Protein AF-A0A4Q2YA70-F1 (afdb_monomer)

Secondary structure (DSSP, 8-state):
--HHHHHHHHHHHHHHHHHHHHHHHHSTT-TTTT-HHHHHHHHHHHHHHHHHHHHHHHH----SHHHHHHHHT-

Radius of gyration: 14.26 Å; Cα contacts (8 Å, |Δi|>4): 77; chains: 1; bounding box: 33×19×46 Å

Structure (mmCIF, N/CA/C/O backbone):
data_AF-A0A4Q2YA70-F1
#
_entry.id   AF-A0A4Q2YA70-F1
#
loop_
_atom_site.group_PDB
_atom_site.id
_atom_site.type_symbol
_atom_site.label_atom_id
_atom_site.label_alt_id
_atom_site.label_comp_id
_atom_site.label_asym_id
_atom_site.label_entity_id
_atom_site.label_seq_id
_atom_site.pdbx_PDB_ins_code
_atom_site.Cartn_x
_atom_site.Cartn_y
_atom_site.Cartn_z
_atom_site.occupancy
_atom_site.B_iso_or_equiv
_atom_site.auth_seq_id
_atom_site.auth_comp_id
_atom_site.auth_asym_id
_atom_site.auth_atom_id
_atom_site.pdbx_PDB_model_num
ATOM 1 N N . MET A 1 1 ? 21.137 -5.209 -3.664 1.00 70.56 1 MET A N 1
ATOM 2 C CA . MET A 1 1 ? 19.982 -6.035 -3.244 1.00 70.56 1 MET A CA 1
ATOM 3 C C . MET A 1 1 ? 19.240 -6.454 -4.504 1.00 70.56 1 MET A C 1
ATOM 5 O O . MET A 1 1 ? 19.162 -5.643 -5.415 1.00 70.56 1 MET A O 1
ATOM 9 N N . ASN A 1 2 ? 18.793 -7.706 -4.609 1.00 94.50 2 ASN A N 1
ATOM 10 C CA . ASN A 1 2 ? 18.067 -8.190 -5.790 1.00 94.50 2 A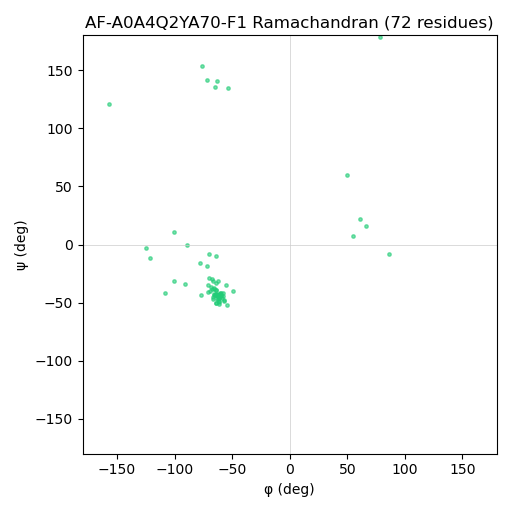SN A CA 1
ATOM 11 C C . ASN A 1 2 ? 16.709 -7.447 -5.915 1.00 94.50 2 ASN A C 1
ATOM 13 O O . ASN A 1 2 ? 16.042 -7.322 -4.883 1.00 94.50 2 ASN A O 1
ATOM 17 N N . PRO A 1 3 ? 16.287 -6.977 -7.112 1.00 95.62 3 PRO A N 1
ATOM 18 C CA . PRO A 1 3 ? 14.985 -6.332 -7.318 1.00 95.62 3 PRO A CA 1
ATOM 19 C C . PRO A 1 3 ? 13.796 -7.115 -6.747 1.00 95.62 3 PRO A C 1
ATOM 21 O O . PRO A 1 3 ? 12.942 -6.519 -6.100 1.00 95.62 3 PRO A O 1
ATOM 24 N N . TYR A 1 4 ? 13.779 -8.446 -6.870 1.00 96.69 4 TYR A N 1
ATOM 25 C CA . TYR A 1 4 ? 12.714 -9.287 -6.307 1.00 96.69 4 TYR A CA 1
ATOM 26 C C . TYR A 1 4 ? 12.661 -9.225 -4.777 1.00 96.69 4 TYR A C 1
ATOM 28 O O . TYR A 1 4 ? 11.586 -9.182 -4.185 1.00 96.69 4 TYR A O 1
ATOM 36 N N . LEU A 1 5 ? 13.827 -9.187 -4.123 1.00 97.81 5 LEU A N 1
ATOM 37 C CA . LEU A 1 5 ? 13.899 -9.045 -2.669 1.00 97.81 5 LEU A CA 1
ATOM 38 C C . LEU A 1 5 ? 13.485 -7.634 -2.233 1.00 97.81 5 LEU A C 1
ATOM 40 O O . LEU A 1 5 ? 12.850 -7.479 -1.196 1.00 97.81 5 LEU A O 1
ATOM 44 N N . ALA A 1 6 ? 13.807 -6.614 -3.031 1.00 97.88 6 ALA A N 1
ATOM 45 C CA . ALA A 1 6 ? 13.328 -5.253 -2.814 1.00 97.88 6 ALA A CA 1
ATOM 46 C C . ALA A 1 6 ? 11.799 -5.155 -2.912 1.00 97.88 6 ALA A C 1
ATOM 48 O O . ALA A 1 6 ? 11.183 -4.611 -2.002 1.00 97.88 6 ALA A O 1
ATOM 49 N N . GLU A 1 7 ? 11.183 -5.736 -3.939 1.00 98.25 7 GLU A N 1
ATOM 50 C CA . GLU A 1 7 ? 9.721 -5.791 -4.073 1.00 98.25 7 GLU A CA 1
ATOM 51 C C . GLU A 1 7 ? 9.065 -6.537 -2.902 1.00 98.25 7 GLU A C 1
ATOM 53 O O . GLU A 1 7 ? 8.075 -6.067 -2.338 1.00 98.25 7 GLU A O 1
ATOM 58 N N . PHE A 1 8 ? 9.655 -7.657 -2.464 1.00 98.19 8 PHE A N 1
ATOM 59 C CA . PHE A 1 8 ? 9.179 -8.395 -1.294 1.00 98.19 8 PHE A CA 1
ATOM 60 C C . PHE A 1 8 ? 9.245 -7.554 -0.011 1.00 98.19 8 PHE A C 1
ATOM 62 O O . PHE A 1 8 ? 8.245 -7.428 0.694 1.00 98.19 8 PHE A O 1
ATOM 69 N N . VAL A 1 9 ? 10.398 -6.944 0.282 1.00 98.12 9 VAL A N 1
ATOM 70 C CA . VAL A 1 9 ? 10.589 -6.113 1.483 1.00 98.12 9 VAL A CA 1
ATOM 71 C C . VAL A 1 9 ? 9.694 -4.874 1.446 1.00 98.12 9 VAL A C 1
ATOM 73 O O . VAL A 1 9 ? 9.056 -4.555 2.446 1.00 98.12 9 VAL A O 1
ATOM 76 N N . GLY A 1 10 ? 9.598 -4.192 0.304 1.00 98.19 10 GLY A N 1
ATOM 77 C CA . GLY A 1 10 ? 8.730 -3.027 0.149 1.00 98.19 10 GLY A CA 1
ATOM 78 C C . GLY A 1 10 ? 7.255 -3.382 0.341 1.00 98.19 1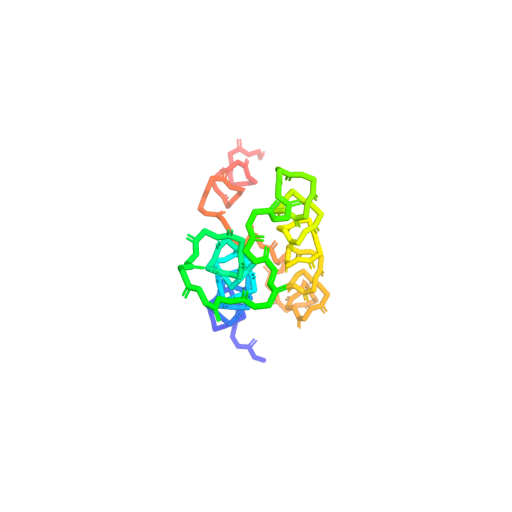0 GLY A C 1
ATOM 79 O O . GLY A 1 10 ? 6.548 -2.704 1.084 1.00 98.19 10 GLY A O 1
ATOM 80 N N . THR A 1 11 ? 6.800 -4.494 -0.241 1.00 98.31 11 THR A N 1
ATOM 81 C CA . THR A 1 11 ? 5.420 -4.969 -0.064 1.00 98.31 11 THR A CA 1
ATOM 82 C C . THR A 1 11 ? 5.162 -5.380 1.387 1.00 98.31 11 THR A C 1
ATOM 84 O O . THR A 1 11 ? 4.104 -5.074 1.933 1.00 98.31 11 THR A O 1
ATOM 87 N N . ALA A 1 12 ? 6.136 -6.003 2.059 1.00 98.38 12 ALA A N 1
ATOM 88 C CA . ALA A 1 12 ? 6.031 -6.325 3.479 1.00 98.38 12 ALA A CA 1
ATOM 89 C C . ALA A 1 12 ? 5.875 -5.063 4.345 1.00 98.38 12 ALA A C 1
ATOM 91 O O . ALA A 1 12 ? 5.022 -5.046 5.228 1.00 98.38 12 ALA A O 1
ATOM 92 N N . ILE A 1 13 ? 6.631 -3.991 4.067 1.00 98.38 13 ILE A N 1
ATOM 93 C CA . ILE A 1 13 ? 6.483 -2.691 4.749 1.00 98.38 13 ILE A CA 1
ATOM 94 C C . ILE A 1 13 ? 5.083 -2.115 4.511 1.00 98.38 13 ILE A C 1
ATOM 96 O O . ILE A 1 13 ? 4.404 -1.746 5.472 1.00 98.38 13 ILE A O 1
ATOM 100 N N . LEU A 1 14 ? 4.638 -2.071 3.250 1.00 98.44 14 LEU A N 1
ATOM 101 C CA . LEU A 1 14 ? 3.316 -1.573 2.869 1.00 98.44 14 LEU A CA 1
ATOM 102 C C . LEU A 1 14 ? 2.204 -2.302 3.632 1.00 98.44 14 LEU A C 1
ATOM 104 O O . LEU A 1 14 ? 1.362 -1.664 4.259 1.00 98.44 14 LEU A O 1
ATOM 108 N N . ILE A 1 15 ? 2.216 -3.634 3.612 1.00 98.44 15 ILE A N 1
ATOM 109 C CA . ILE A 1 15 ? 1.170 -4.449 4.232 1.00 98.44 15 ILE A CA 1
ATOM 110 C C . ILE A 1 15 ? 1.243 -4.391 5.758 1.00 98.44 15 ILE A C 1
ATOM 112 O O . ILE A 1 15 ? 0.202 -4.277 6.401 1.00 98.44 15 ILE A O 1
ATOM 116 N N . LEU A 1 16 ? 2.439 -4.422 6.352 1.00 98.50 16 LEU A N 1
ATOM 117 C CA . LEU A 1 16 ? 2.598 -4.344 7.805 1.00 98.50 16 LEU A CA 1
ATOM 118 C C . LEU A 1 16 ? 2.045 -3.023 8.354 1.00 98.50 16 LEU A C 1
ATOM 120 O O . LEU A 1 16 ? 1.301 -3.026 9.333 1.00 98.50 16 LEU A O 1
ATOM 124 N N . LEU A 1 17 ? 2.374 -1.900 7.712 1.00 98.44 17 LEU A N 1
ATOM 125 C CA . LEU A 1 17 ? 1.924 -0.578 8.145 1.00 98.44 17 LEU A CA 1
ATOM 126 C C . LEU A 1 17 ? 0.456 -0.315 7.769 1.00 98.44 17 LEU A C 1
ATOM 128 O O . LEU A 1 17 ? -0.312 0.160 8.605 1.00 98.44 17 LEU A O 1
ATOM 132 N N . GLY A 1 18 ? 0.044 -0.670 6.548 1.00 98.25 18 GLY A N 1
ATOM 133 C CA . GLY A 1 18 ? -1.327 -0.504 6.058 1.00 98.25 18 GLY A CA 1
ATOM 134 C C . GLY A 1 18 ? -2.340 -1.341 6.842 1.00 98.25 18 GLY A C 1
ATOM 135 O O . GLY A 1 18 ? -3.314 -0.813 7.381 1.00 98.25 18 GLY A O 1
ATOM 136 N N 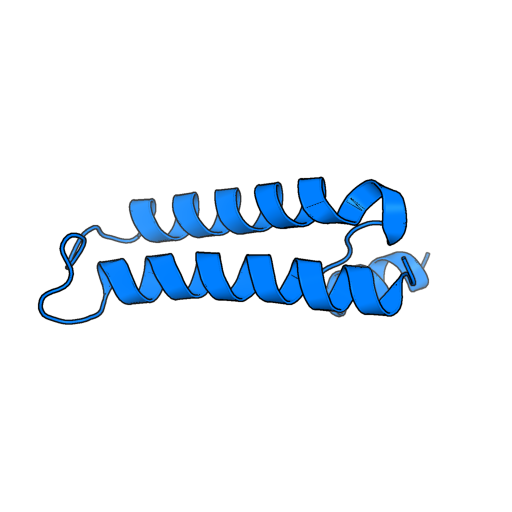. ASN A 1 19 ? -2.084 -2.640 7.020 1.00 98.38 19 ASN A N 1
ATOM 137 C CA . ASN A 1 19 ? -2.942 -3.467 7.874 1.00 98.38 19 ASN A CA 1
ATOM 138 C C . ASN A 1 19 ? -2.783 -3.105 9.355 1.00 98.38 19 ASN A C 1
ATOM 140 O O . ASN A 1 19 ? -3.743 -3.234 10.112 1.00 98.38 19 ASN A O 1
ATOM 144 N N . GLY A 1 20 ? -1.615 -2.607 9.770 1.00 98.19 20 GLY A N 1
ATOM 145 C CA . GLY A 1 20 ? -1.379 -2.104 11.121 1.00 98.19 20 GLY A CA 1
ATOM 146 C C . GLY A 1 20 ? -2.305 -0.944 11.491 1.00 98.19 20 GLY A C 1
ATOM 147 O O . GLY A 1 20 ? -2.889 -0.958 12.575 1.00 98.19 20 GLY A O 1
ATOM 148 N N . VAL A 1 21 ? -2.519 0.026 10.590 1.00 98.38 21 VAL A N 1
ATOM 149 C CA . VAL A 1 21 ? -3.471 1.119 10.854 1.00 98.38 21 VAL A CA 1
ATOM 150 C C . VAL A 1 21 ? -4.919 0.625 10.886 1.00 98.38 21 VAL A C 1
ATOM 152 O O . VAL A 1 21 ? -5.692 1.064 11.736 1.00 98.38 21 VAL A O 1
ATOM 15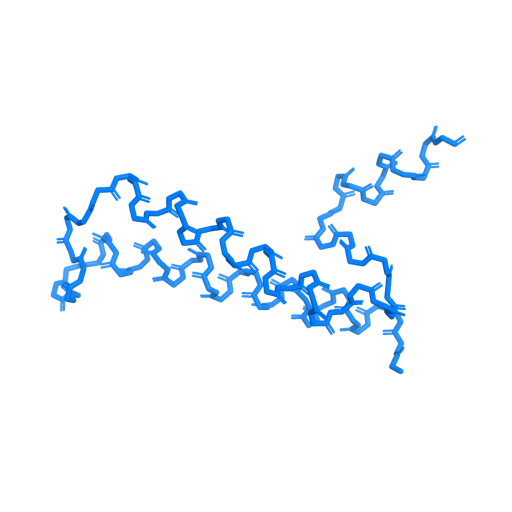5 N N . VAL A 1 22 ? -5.283 -0.344 10.039 1.00 98.31 22 VAL A N 1
ATOM 156 C CA . VAL A 1 22 ? -6.617 -0.969 10.078 1.00 98.31 22 VAL A CA 1
ATOM 157 C C . VAL A 1 22 ? -6.825 -1.693 11.407 1.00 98.31 22 VAL A C 1
ATOM 159 O O . VAL A 1 22 ? -7.834 -1.472 12.072 1.00 98.31 22 VAL A O 1
ATOM 162 N N . ALA A 1 23 ? -5.849 -2.489 11.844 1.00 98.12 23 ALA A N 1
ATOM 163 C CA . ALA A 1 23 ? -5.876 -3.164 13.136 1.00 98.12 23 ALA A CA 1
ATOM 164 C C . ALA A 1 23 ? -5.977 -2.158 14.293 1.00 98.12 23 ALA A C 1
ATOM 166 O O . ALA A 1 23 ? -6.778 -2.350 15.204 1.00 98.12 23 ALA A O 1
ATOM 167 N N . ASN A 1 24 ? -5.235 -1.048 14.227 1.00 98.00 24 ASN A N 1
ATOM 168 C CA . ASN A 1 24 ? -5.312 0.020 15.218 1.00 98.00 24 ASN A CA 1
ATOM 169 C C . ASN A 1 24 ? -6.698 0.679 15.281 1.00 98.00 24 ASN A C 1
ATOM 171 O O . ASN A 1 24 ? -7.089 1.112 16.357 1.00 98.00 24 ASN A O 1
ATOM 175 N N . VAL A 1 25 ? -7.450 0.756 14.182 1.00 98.38 25 VAL A N 1
ATOM 176 C CA . VAL A 1 25 ? -8.772 1.408 14.166 1.00 98.38 25 VAL A CA 1
ATOM 177 C C . VAL A 1 25 ? -9.922 0.439 14.458 1.00 98.38 25 VAL A C 1
ATOM 179 O O . VAL A 1 25 ? -10.911 0.839 15.075 1.00 98.38 25 VAL A O 1
ATOM 182 N N . VAL A 1 26 ? -9.806 -0.820 14.032 1.00 97.94 26 VAL A N 1
ATOM 183 C CA . VAL A 1 26 ? -10.914 -1.790 14.032 1.00 97.94 26 VAL A CA 1
ATOM 184 C C . VAL A 1 26 ? -10.863 -2.759 15.215 1.00 97.94 26 VAL A C 1
ATOM 186 O O . VAL A 1 26 ? -11.915 -3.201 15.676 1.00 97.94 26 VAL A O 1
ATOM 189 N N . LEU A 1 27 ? -9.678 -3.112 15.729 1.00 98.00 27 LEU A N 1
ATOM 190 C CA . LEU A 1 27 ? -9.595 -4.064 16.838 1.00 98.00 27 LEU A CA 1
ATOM 191 C C . LEU A 1 27 ? -10.086 -3.447 18.147 1.00 98.00 27 LEU A C 1
ATOM 193 O O . LEU A 1 27 ? -9.790 -2.304 18.488 1.00 98.00 27 LEU A O 1
ATOM 197 N N . ASN A 1 28 ? -10.792 -4.261 18.928 1.00 96.88 28 ASN A N 1
ATOM 198 C CA . ASN A 1 28 ? -11.179 -3.882 20.277 1.00 96.88 28 ASN A CA 1
ATOM 199 C C . ASN A 1 28 ? -9.941 -3.676 21.155 1.00 96.88 28 ASN A C 1
ATOM 201 O O . ASN A 1 28 ? -9.002 -4.471 21.107 1.00 96.88 28 ASN A O 1
ATOM 205 N N . ARG A 1 29 ? -9.990 -2.657 22.020 1.00 96.12 29 ARG A N 1
ATOM 206 C CA . ARG A 1 29 ? -8.924 -2.318 22.983 1.00 96.12 29 ARG A CA 1
ATOM 207 C C . ARG A 1 29 ? -7.613 -1.842 22.342 1.00 96.12 29 ARG A C 1
ATOM 209 O O . ARG A 1 29 ? -6.592 -1.789 23.028 1.00 96.12 29 ARG A O 1
ATOM 216 N N . SER A 1 30 ? -7.618 -1.458 21.067 1.00 96.75 30 SER A N 1
ATOM 217 C CA . SER A 1 30 ? -6.533 -0.657 20.502 1.00 96.75 30 SER A CA 1
ATOM 218 C C . SER A 1 30 ? -6.667 0.802 20.958 1.00 96.75 30 SER A C 1
ATOM 220 O O . SER A 1 30 ? -7.760 1.295 21.237 1.00 96.75 30 SER A O 1
ATOM 222 N N . LYS A 1 31 ? -5.550 1.534 21.018 1.00 95.62 31 LYS A N 1
ATOM 223 C CA . LYS A 1 31 ? -5.587 2.961 21.384 1.00 95.62 31 LYS A CA 1
ATOM 224 C C . LYS A 1 31 ? -6.188 3.856 20.297 1.00 95.62 31 LYS A C 1
ATOM 226 O O . LYS A 1 31 ? -6.573 4.978 20.600 1.00 95.62 31 LYS A O 1
ATOM 231 N N . GLY A 1 32 ? -6.249 3.378 19.056 1.00 94.94 32 GLY A N 1
ATOM 232 C CA . GLY A 1 32 ? -6.886 4.074 17.941 1.00 94.94 32 GLY A CA 1
ATOM 233 C C . GLY A 1 32 ? -8.285 3.573 17.599 1.00 94.94 32 GLY A C 1
ATOM 234 O O . GLY A 1 32 ? -8.783 3.935 16.532 1.00 94.94 32 GLY A O 1
ATOM 235 N N . GLN A 1 33 ? -8.899 2.730 18.442 1.00 97.81 33 GLN A N 1
ATOM 236 C CA . GLN A 1 33 ? -10.210 2.147 18.162 1.00 97.81 33 GLN A CA 1
ATOM 237 C C . GLN A 1 33 ? -11.231 3.246 17.836 1.00 97.81 33 GLN A C 1
ATOM 239 O O . GLN A 1 33 ? -11.306 4.253 18.538 1.00 97.81 33 GLN A O 1
ATOM 244 N N . ASN A 1 34 ? -12.028 3.047 16.782 1.00 97.19 34 ASN A N 1
ATOM 245 C CA . ASN A 1 34 ? -12.992 4.032 16.273 1.00 97.19 34 ASN A CA 1
ATOM 246 C C . ASN A 1 34 ? -12.363 5.358 15.790 1.00 97.19 34 ASN A C 1
ATOM 248 O O . ASN A 1 34 ? -13.064 6.358 15.665 1.00 97.19 34 ASN A O 1
ATOM 252 N N . GLY A 1 35 ? -11.071 5.373 15.439 1.00 95.81 35 GLY A N 1
ATOM 253 C CA . GLY A 1 35 ? -10.395 6.530 14.830 1.00 95.81 35 GLY A CA 1
ATOM 254 C C . GLY A 1 35 ? -10.921 6.935 13.442 1.00 95.81 35 GLY A C 1
ATOM 255 O O . GLY A 1 35 ? -10.581 8.000 12.933 1.00 95.81 35 GLY A O 1
ATOM 256 N N . GLY A 1 36 ? -11.777 6.110 12.832 1.00 96.00 36 GLY A N 1
ATOM 257 C CA . GLY A 1 36 ? -12.482 6.425 11.594 1.00 96.00 36 GLY A CA 1
ATOM 258 C C . GLY A 1 36 ? -11.640 6.279 10.324 1.00 96.00 36 GLY A C 1
ATOM 259 O O . GLY A 1 36 ? -10.459 5.929 10.339 1.00 96.00 36 GLY A O 1
ATOM 260 N N . TRP A 1 37 ? -12.286 6.538 9.187 1.00 95.94 37 TRP A N 1
ATOM 261 C CA . TRP A 1 37 ? -11.719 6.274 7.864 1.00 95.94 37 TRP A CA 1
ATOM 262 C C . TRP A 1 37 ? -10.513 7.164 7.532 1.00 95.94 37 TRP A C 1
ATOM 264 O O . TRP A 1 37 ? -9.602 6.700 6.856 1.00 95.94 37 TRP A O 1
ATOM 274 N N . MET A 1 38 ? -10.466 8.401 8.041 1.00 97.56 38 MET A N 1
ATOM 275 C CA . MET A 1 38 ? -9.372 9.344 7.772 1.00 97.56 38 MET A CA 1
ATOM 276 C C . MET A 1 38 ? -8.029 8.846 8.323 1.00 97.56 38 MET A C 1
ATOM 278 O O . MET A 1 38 ? -7.002 8.971 7.662 1.00 97.56 38 MET A O 1
ATOM 282 N N . VAL A 1 39 ? -8.030 8.231 9.511 1.00 97.62 39 VAL A N 1
ATOM 283 C CA . VAL A 1 39 ? -6.819 7.632 10.092 1.00 97.62 39 VAL A CA 1
ATOM 284 C C . VAL A 1 39 ? -6.334 6.471 9.223 1.00 97.62 39 VAL A C 1
ATOM 286 O O . VAL A 1 39 ? -5.141 6.368 8.947 1.00 97.62 39 VAL A O 1
ATOM 289 N N . ILE A 1 40 ? -7.258 5.634 8.738 1.00 98.38 40 ILE 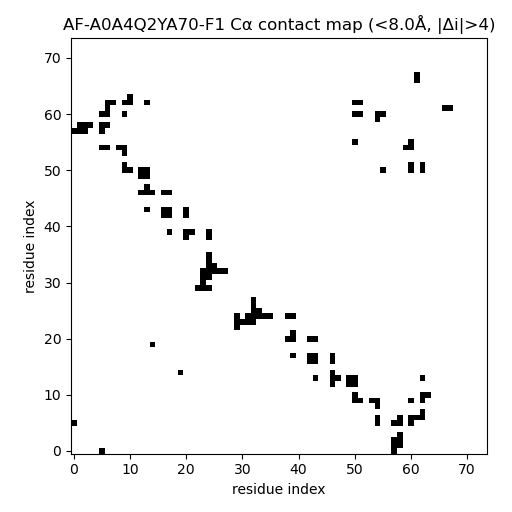A N 1
ATOM 290 C CA . ILE A 1 40 ? -6.941 4.503 7.857 1.00 98.38 40 ILE A CA 1
ATOM 291 C C . ILE A 1 40 ? -6.357 4.997 6.528 1.00 98.38 40 ILE A C 1
ATOM 293 O O . ILE A 1 40 ? -5.297 4.523 6.124 1.00 98.38 40 ILE A O 1
ATOM 297 N N . THR A 1 41 ? -7.008 5.947 5.851 1.00 98.19 41 THR A N 1
ATOM 298 C CA . THR A 1 41 ? -6.569 6.414 4.526 1.00 98.19 41 THR A CA 1
ATOM 299 C C . THR A 1 41 ? -5.220 7.122 4.582 1.00 98.19 41 THR A C 1
ATOM 301 O O . THR A 1 41 ? -4.354 6.834 3.755 1.00 98.19 41 THR A O 1
ATOM 304 N N . VAL A 1 42 ? -4.993 7.978 5.583 1.00 98.31 42 VAL A N 1
ATOM 305 C CA . VAL A 1 42 ? -3.686 8.621 5.793 1.00 98.31 42 VAL A CA 1
ATOM 306 C C . VAL A 1 42 ? -2.619 7.580 6.138 1.00 98.31 42 VAL A C 1
ATOM 308 O O . VAL A 1 42 ? -1.526 7.621 5.575 1.00 98.31 42 VAL A O 1
ATOM 311 N N . GLY A 1 43 ? -2.930 6.613 7.007 1.00 98.25 43 GLY A N 1
ATOM 312 C CA . GLY A 1 43 ? -1.997 5.546 7.371 1.00 98.25 43 GLY A CA 1
ATOM 313 C C . GLY A 1 43 ? -1.571 4.686 6.176 1.00 98.25 43 GLY A C 1
ATOM 314 O O . GLY A 1 43 ? -0.381 4.426 6.013 1.00 98.25 43 GLY A O 1
ATOM 315 N N . TRP A 1 44 ? -2.506 4.316 5.295 1.00 98.44 44 TRP A N 1
ATOM 316 C C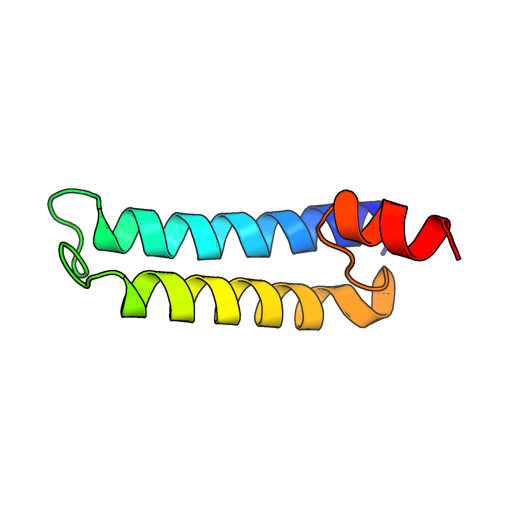A . TRP A 1 44 ? -2.192 3.615 4.044 1.00 98.44 44 TRP A CA 1
ATOM 317 C C . TRP A 1 44 ? -1.349 4.463 3.087 1.00 98.44 44 TRP A C 1
ATOM 319 O O . TRP A 1 44 ? -0.378 3.959 2.526 1.00 98.44 44 TRP A O 1
ATOM 329 N N . GLY A 1 45 ? -1.674 5.750 2.927 1.00 98.31 45 GLY A N 1
ATOM 330 C CA . GLY A 1 45 ? -0.894 6.660 2.082 1.00 98.31 45 GLY A CA 1
ATOM 331 C C . GLY A 1 45 ? 0.561 6.784 2.545 1.00 98.31 45 GLY A C 1
ATOM 332 O O . GLY A 1 45 ? 1.487 6.681 1.739 1.00 98.31 45 GLY A O 1
ATOM 333 N N . LEU A 1 46 ? 0.774 6.923 3.856 1.00 98.44 46 LEU A N 1
ATOM 334 C CA . LEU A 1 46 ? 2.114 6.948 4.446 1.00 98.44 46 LEU A CA 1
ATOM 335 C C . LEU A 1 46 ? 2.824 5.593 4.327 1.00 98.44 46 LEU A C 1
ATOM 337 O O . LEU A 1 46 ? 4.020 5.568 4.046 1.00 98.44 46 LEU A O 1
ATOM 341 N N . ALA A 1 47 ? 2.112 4.472 4.483 1.00 98.56 47 ALA A N 1
ATOM 342 C CA . ALA A 1 47 ? 2.680 3.133 4.312 1.00 98.56 47 ALA A CA 1
ATOM 343 C C . ALA A 1 47 ? 3.261 2.929 2.903 1.00 98.56 47 ALA A C 1
ATOM 345 O O . ALA A 1 47 ? 4.396 2.467 2.770 1.00 98.56 47 ALA A O 1
ATOM 346 N N . VAL A 1 48 ? 2.522 3.333 1.861 1.00 98.19 48 VAL A N 1
ATOM 347 C CA . VAL A 1 48 ? 3.005 3.296 0.470 1.00 98.19 48 VAL A CA 1
ATOM 348 C C . VAL A 1 48 ? 4.231 4.191 0.303 1.00 98.19 48 VAL A C 1
ATOM 350 O O . VAL A 1 48 ? 5.247 3.732 -0.214 1.00 98.19 48 VAL A O 1
ATOM 353 N N . ALA A 1 49 ? 4.181 5.441 0.778 1.00 98.38 49 ALA A N 1
ATOM 354 C CA . ALA A 1 49 ? 5.300 6.377 0.649 1.00 98.38 49 ALA A CA 1
ATOM 355 C C . ALA A 1 49 ? 6.585 5.840 1.302 1.00 98.38 49 ALA A C 1
ATOM 357 O O . ALA A 1 49 ? 7.657 5.883 0.698 1.00 98.38 49 ALA A O 1
ATOM 358 N N . MET A 1 50 ? 6.478 5.280 2.509 1.00 98.31 50 MET A N 1
ATOM 359 C CA . MET A 1 50 ? 7.614 4.687 3.217 1.00 98.31 50 MET A CA 1
ATOM 360 C C . MET A 1 50 ? 8.191 3.481 2.473 1.00 98.31 50 MET A C 1
ATOM 362 O O . MET A 1 50 ? 9.410 3.369 2.349 1.00 98.31 50 MET A O 1
ATOM 366 N N . ALA A 1 51 ? 7.337 2.603 1.942 1.00 98.19 51 ALA A N 1
ATOM 367 C CA . ALA A 1 51 ? 7.786 1.462 1.155 1.00 98.19 51 ALA A CA 1
ATOM 368 C C . ALA A 1 51 ? 8.500 1.904 -0.137 1.00 98.19 51 ALA A C 1
ATOM 370 O O . ALA A 1 51 ? 9.582 1.399 -0.442 1.00 98.19 51 ALA A O 1
ATOM 371 N N . VAL A 1 52 ? 7.959 2.900 -0.849 1.00 98.31 52 VAL A N 1
ATOM 372 C CA . VAL A 1 52 ? 8.581 3.476 -2.053 1.00 98.31 52 VAL A CA 1
ATOM 373 C C . VAL A 1 52 ? 9.944 4.089 -1.733 1.00 98.31 52 VAL A C 1
ATOM 375 O O . VAL A 1 52 ? 10.919 3.802 -2.429 1.00 98.31 52 VAL A O 1
ATOM 378 N N . TYR A 1 53 ? 10.062 4.873 -0.657 1.00 98.00 53 TYR A N 1
ATOM 379 C CA . TYR A 1 53 ? 11.354 5.434 -0.253 1.00 98.00 53 TYR A CA 1
ATOM 380 C C . TYR A 1 53 ? 12.369 4.364 0.156 1.00 98.00 53 TYR A C 1
ATOM 382 O O . TYR A 1 53 ? 13.561 4.534 -0.102 1.00 98.00 53 TYR A O 1
ATOM 390 N N . ALA A 1 54 ? 11.918 3.255 0.747 1.00 97.50 54 ALA A N 1
ATOM 391 C CA . ALA A 1 54 ? 12.798 2.176 1.177 1.00 97.50 54 ALA A CA 1
ATOM 392 C C . ALA A 1 54 ? 13.421 1.402 0.003 1.00 97.50 54 ALA A C 1
ATOM 394 O O . ALA A 1 54 ? 14.598 1.045 0.071 1.00 97.50 54 ALA A O 1
ATOM 395 N N . VAL A 1 55 ? 12.661 1.125 -1.068 1.00 98.00 55 VAL A N 1
ATOM 396 C CA . VAL A 1 55 ? 13.107 0.189 -2.125 1.00 98.00 55 VAL A CA 1
ATOM 397 C C . VAL A 1 55 ? 13.097 0.751 -3.550 1.00 98.00 55 VAL A C 1
ATOM 399 O O . VAL A 1 55 ? 13.558 0.073 -4.474 1.00 98.00 55 VAL A O 1
ATOM 402 N N . GLY A 1 56 ? 12.648 1.995 -3.743 1.00 97.06 56 GLY A N 1
ATOM 403 C CA . GLY A 1 56 ? 12.463 2.614 -5.061 1.00 97.06 56 GLY A CA 1
ATOM 404 C C . GLY A 1 56 ? 13.723 2.659 -5.917 1.00 97.06 56 GLY A C 1
ATOM 405 O O . GLY A 1 56 ? 13.680 2.305 -7.090 1.00 97.06 56 GLY A O 1
ATOM 406 N N . ARG A 1 57 ? 14.884 2.974 -5.327 1.00 97.31 57 ARG A N 1
ATOM 407 C CA . ARG A 1 57 ? 16.170 3.007 -6.056 1.00 97.31 57 ARG A CA 1
ATOM 408 C C . ARG A 1 57 ? 16.700 1.628 -6.472 1.00 97.31 57 ARG A C 1
ATOM 410 O O . ARG A 1 57 ? 17.709 1.560 -7.162 1.00 97.31 57 ARG A O 1
ATOM 417 N N . ILE A 1 58 ? 16.077 0.545 -6.008 1.00 97.44 58 ILE A N 1
ATOM 418 C CA . ILE A 1 58 ? 16.566 -0.828 -6.194 1.00 97.44 58 ILE A CA 1
ATOM 419 C C . ILE A 1 58 ? 15.693 -1.594 -7.193 1.00 97.44 58 ILE A C 1
ATOM 421 O O . ILE A 1 58 ? 16.222 -2.343 -8.007 1.00 97.44 58 ILE A O 1
ATOM 425 N N . SER A 1 59 ? 14.372 -1.427 -7.112 1.00 96.69 59 SER A N 1
ATOM 426 C CA . SER A 1 59 ? 13.391 -2.204 -7.891 1.00 96.69 59 SER A CA 1
ATOM 427 C C . SER A 1 59 ? 12.478 -1.363 -8.783 1.00 96.69 59 SER A C 1
ATOM 429 O O . SER A 1 59 ? 11.775 -1.925 -9.610 1.00 96.69 59 SER A O 1
ATOM 431 N N . GLY A 1 60 ? 12.464 -0.036 -8.615 1.00 96.00 60 GLY A N 1
ATOM 432 C CA . GLY A 1 60 ? 11.402 0.822 -9.147 1.00 96.00 60 GLY A CA 1
ATOM 433 C C . GLY A 1 60 ? 10.191 0.942 -8.214 1.00 96.00 60 GLY A C 1
ATOM 434 O O . GLY A 1 60 ? 9.355 1.807 -8.446 1.00 96.00 60 GLY A O 1
ATOM 435 N N . ALA A 1 61 ? 10.135 0.147 -7.131 1.00 97.50 61 ALA A N 1
ATOM 436 C CA . ALA A 1 61 ? 9.056 0.125 -6.141 1.00 97.50 61 ALA A CA 1
ATOM 437 C C . ALA A 1 61 ? 7.666 0.015 -6.779 1.00 97.50 61 ALA A C 1
ATOM 439 O O . ALA A 1 61 ? 6.800 0.864 -6.567 1.00 97.50 61 ALA A O 1
ATOM 440 N N . HIS A 1 62 ? 7.442 -1.062 -7.529 1.00 97.88 62 HIS A N 1
ATOM 441 C CA . HIS A 1 62 ? 6.117 -1.356 -8.058 1.00 97.88 62 HIS A CA 1
ATOM 442 C C . HIS A 1 6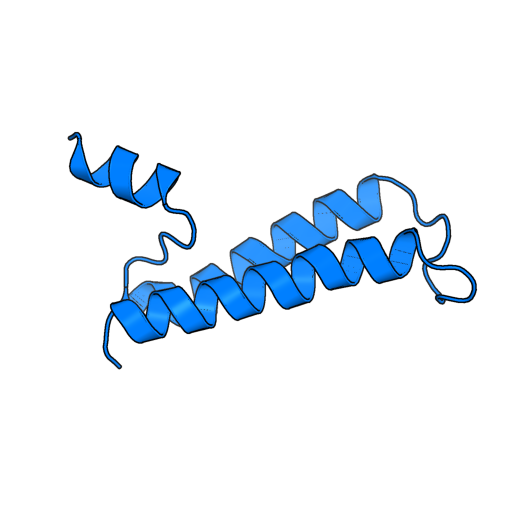2 ? 5.154 -1.687 -6.918 1.00 97.88 62 HIS A C 1
ATOM 444 O O . HIS A 1 62 ? 4.040 -1.167 -6.882 1.00 97.88 62 HIS A O 1
ATOM 450 N N . LEU A 1 63 ? 5.587 -2.548 -5.988 1.00 98.06 63 LEU A N 1
ATOM 451 C CA . LEU A 1 63 ? 4.901 -2.969 -4.756 1.00 98.06 63 LEU A CA 1
ATOM 452 C C 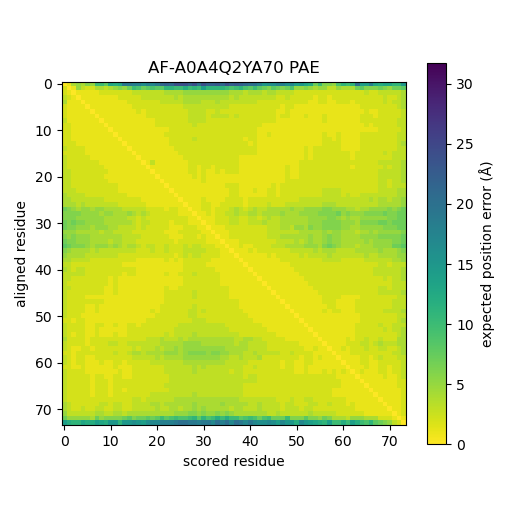. LEU A 1 63 ? 3.488 -3.535 -4.965 1.00 98.06 63 LEU A C 1
ATOM 454 O O . LEU A 1 63 ? 2.734 -3.758 -4.018 1.00 98.06 63 LEU A O 1
ATOM 458 N N . ASN A 1 64 ? 3.105 -3.722 -6.223 1.00 98.12 64 ASN A N 1
ATOM 459 C CA . ASN A 1 64 ? 1.769 -4.046 -6.662 1.00 98.12 64 ASN A CA 1
ATOM 460 C C . ASN A 1 64 ? 1.864 -4.725 -8.039 1.00 98.12 64 ASN A C 1
ATOM 462 O O . ASN A 1 64 ? 2.339 -4.107 -8.997 1.00 98.12 64 ASN A O 1
ATOM 466 N N . PRO A 1 65 ? 1.373 -5.967 -8.178 1.00 96.88 65 PRO A N 1
ATOM 467 C CA . PRO A 1 65 ? 1.353 -6.667 -9.457 1.00 96.88 65 PRO A CA 1
ATOM 468 C C . PRO A 1 65 ? 0.640 -5.900 -10.579 1.00 96.88 65 PRO A C 1
ATOM 470 O O . PRO A 1 65 ? 1.085 -5.958 -11.721 1.00 96.88 65 PRO A O 1
ATOM 473 N N . ALA A 1 66 ? -0.424 -5.147 -10.275 1.00 97.62 66 ALA A N 1
ATOM 474 C CA . ALA A 1 66 ? -1.134 -4.341 -11.267 1.00 97.62 66 ALA A CA 1
ATOM 475 C C . ALA A 1 66 ? -0.260 -3.204 -11.817 1.00 97.62 66 ALA A C 1
ATOM 477 O O . ALA A 1 66 ? -0.300 -2.933 -13.014 1.00 97.62 66 ALA A O 1
ATOM 478 N N . VAL A 1 67 ? 0.571 -2.582 -10.970 1.00 97.38 67 VAL A N 1
ATOM 479 C CA . VAL A 1 67 ? 1.547 -1.566 -11.402 1.00 97.38 67 VAL A CA 1
ATOM 480 C C . VAL A 1 67 ? 2.615 -2.210 -12.280 1.00 97.38 67 VAL A C 1
ATOM 482 O O . VAL A 1 67 ? 2.901 -1.695 -13.357 1.00 97.38 67 VAL A O 1
ATOM 485 N N . THR A 1 68 ? 3.140 -3.373 -11.878 1.00 97.19 68 THR A N 1
ATOM 486 C CA . THR A 1 68 ? 4.113 -4.127 -12.684 1.00 97.19 68 THR A CA 1
ATOM 487 C C . THR A 1 68 ? 3.572 -4.461 -14.071 1.00 97.19 68 THR A C 1
ATOM 489 O O . THR A 1 68 ? 4.257 -4.230 -15.061 1.00 97.19 68 THR A O 1
ATOM 492 N N . ILE A 1 69 ? 2.345 -4.983 -14.156 1.00 97.69 69 ILE A N 1
ATOM 493 C CA . ILE A 1 69 ? 1.713 -5.324 -15.438 1.00 97.69 69 ILE A CA 1
ATOM 494 C C . ILE A 1 69 ? 1.451 -4.061 -16.260 1.00 97.69 69 ILE A C 1
ATOM 496 O O . ILE A 1 69 ? 1.734 -4.048 -17.454 1.00 97.69 69 ILE A O 1
ATOM 500 N N . GLY A 1 70 ? 0.954 -2.995 -15.626 1.00 97.38 70 GLY A N 1
ATOM 501 C CA . GLY A 1 70 ? 0.709 -1.719 -16.290 1.00 97.38 70 GLY A CA 1
ATOM 502 C C . GLY A 1 70 ? 1.972 -1.169 -16.945 1.00 97.38 70 GLY A C 1
ATOM 503 O O . GLY A 1 70 ? 1.949 -0.869 -18.132 1.00 97.38 70 GLY A O 1
ATOM 504 N N . LEU A 1 71 ? 3.089 -1.133 -16.217 1.00 95.62 71 LEU A N 1
ATOM 505 C CA . LEU A 1 71 ? 4.379 -0.680 -16.746 1.00 95.62 71 LEU A CA 1
ATOM 506 C C . LEU A 1 71 ? 4.966 -1.618 -17.808 1.00 95.62 71 LEU A C 1
ATOM 508 O O . LEU A 1 71 ? 5.676 -1.150 -18.687 1.00 95.62 71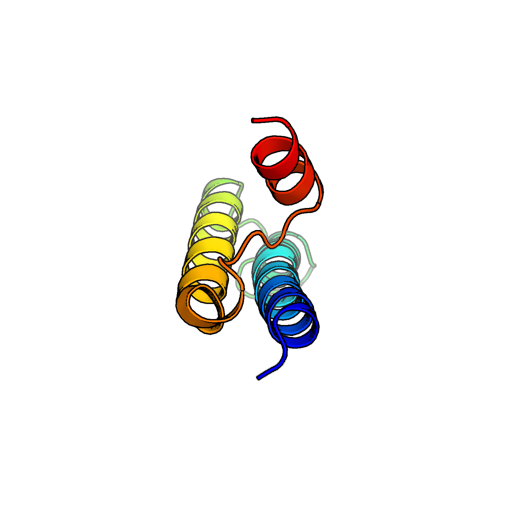 LEU A O 1
ATOM 512 N N . ALA A 1 72 ? 4.674 -2.919 -17.749 1.00 95.75 72 ALA A N 1
ATOM 513 C CA . ALA A 1 72 ? 5.130 -3.884 -18.750 1.00 95.75 72 ALA A CA 1
ATOM 514 C C . ALA A 1 72 ? 4.318 -3.845 -20.059 1.00 95.75 72 ALA A C 1
ATOM 516 O O . ALA A 1 72 ? 4.743 -4.426 -21.054 1.00 95.75 72 ALA A O 1
ATOM 517 N N . SER A 1 73 ? 3.135 -3.220 -20.049 1.00 92.44 73 SER A N 1
ATOM 518 C CA . SER A 1 73 ? 2.224 -3.144 -21.202 1.00 92.44 73 SER A CA 1
ATOM 519 C C . SER A 1 73 ? 2.457 -1.948 -22.135 1.00 92.44 73 SER A C 1
ATOM 521 O O . SER A 1 73 ? 1.730 -1.804 -23.119 1.00 92.44 73 SER A O 1
ATOM 523 N N . ILE A 1 74 ? 3.440 -1.100 -21.824 1.00 75.62 74 ILE A N 1
ATOM 524 C CA . ILE A 1 74 ? 3.808 0.122 -22.558 1.00 75.62 74 ILE A CA 1
ATOM 525 C C . ILE A 1 74 ? 5.173 -0.091 -23.211 1.00 75.62 74 ILE A C 1
ATOM 527 O O . ILE A 1 74 ? 5.347 0.376 -24.357 1.00 75.62 74 ILE A O 1
#

Sequence (74 aa):
MNPYLAEFVGTAILILLGNGVVANVVLNRSKGQNGGWMVITVGWGLAVAMAVYAVGRISGAHLNPAVTIGLASI

Solvent-accessible surface area (backbone atoms only — not comparable to full-atom values): 3875 Å² total; per-residue (Å²): 125,57,39,67,57,30,36,51,52,23,33,49,43,24,50,54,41,30,50,43,34,44,46,31,30,69,38,86,91,36,95,38,46,76,57,53,68,67,52,36,54,53,34,35,53,50,17,48,52,52,17,34,73,72,19,27,95,60,49,67,41,55,64,39,72,68,49,49,51,56,67,70,75,111

pLDDT: mean 96.84, std 4.14, range [70.56, 98.56]

Foldseek 3Di:
DALVVLLVVLLVQLCCQLVVQVCQDPPPPRPNDVVDDVSNVVSNVVSLVVSCVRRCVPHVNCNDVVSVVVVVVD

Mean predicted aligned error: 2.64 Å